Protein AF-A0A2T0S0Q4-F1 (afdb_monomer)

Organism: NCBI:txid1280846

Solvent-accessible surface area (backbone atoms only — not comparable to full-atom values): 7289 Å² total; per-residue (Å²): 109,72,65,60,55,48,55,52,50,52,51,52,51,52,53,52,52,53,52,52,50,51,56,50,45,54,52,47,43,53,50,19,49,53,32,42,76,72,65,40,44,42,62,16,26,45,46,35,46,50,49,48,37,54,50,49,52,48,36,35,52,77,72,70,59,86,73,90,60,92,81,68,50,53,57,57,43,37,52,49,36,34,77,69,68,64,42,51,74,68,55,34,52,52,54,40,53,44,42,55,56,27,45,39,35,74,41,93,88,68,65,82,72,52,72,64,59,42,51,52,37,43,56,47,39,58,48,46,71,76,71,60,108

Radius of gyration: 16.66 Å; Cα contacts (8 Å, |Δi|>4): 123; chains: 1; bounding box: 52×26×41 Å

Mean predicted aligned error: 4.26 Å

Structure (mmCIF, N/CA/C/O backbone):
data_AF-A0A2T0S0Q4-F1
#
_entry.id   AF-A0A2T0S0Q4-F1
#
loop_
_atom_site.group_PDB
_atom_site.id
_atom_site.type_symbol
_atom_site.label_atom_id
_atom_site.label_alt_id
_atom_site.label_comp_id
_atom_site.label_asym_id
_atom_site.label_entity_id
_atom_site.label_seq_id
_atom_site.pdbx_PDB_ins_code
_atom_site.Cartn_x
_atom_site.Cartn_y
_atom_site.Cartn_z
_atom_site.occupancy
_atom_site.B_iso_or_equiv
_atom_site.auth_seq_id
_atom_site.auth_comp_id
_atom_site.auth_asym_id
_atom_site.auth_atom_id
_atom_site.pdbx_PDB_model_num
ATOM 1 N N . MET A 1 1 ? -36.939 0.915 21.347 1.00 63.50 1 MET A N 1
ATOM 2 C CA . MET A 1 1 ? -37.073 0.325 19.994 1.00 63.50 1 MET A CA 1
ATOM 3 C C . MET A 1 1 ? -36.409 1.183 18.918 1.00 63.50 1 MET A C 1
ATOM 5 O O . MET A 1 1 ? -35.537 0.661 18.246 1.00 63.50 1 MET A O 1
ATOM 9 N N . VAL A 1 2 ? -36.706 2.487 18.805 1.00 79.44 2 VAL A N 1
ATOM 10 C CA . VAL A 1 2 ? -36.088 3.375 17.785 1.00 79.44 2 VAL A CA 1
ATOM 11 C C . VAL A 1 2 ? -34.558 3.481 17.904 1.00 79.44 2 VAL A C 1
ATOM 13 O O . VAL A 1 2 ? -33.867 3.443 16.896 1.00 79.44 2 VAL A O 1
ATOM 16 N N . LYS A 1 3 ? -34.015 3.551 19.130 1.00 80.69 3 LYS A N 1
ATOM 17 C CA . LYS A 1 3 ? -32.559 3.607 19.359 1.00 80.69 3 LYS A CA 1
ATOM 18 C C . LYS A 1 3 ? -31.840 2.337 18.887 1.00 80.69 3 LYS A C 1
ATOM 20 O O . LYS A 1 3 ? -30.923 2.431 18.093 1.00 80.69 3 LYS A O 1
ATOM 25 N N . ALA A 1 4 ? -32.340 1.165 19.281 1.00 82.25 4 ALA A N 1
ATOM 26 C CA . ALA A 1 4 ? -31.791 -0.113 18.828 1.00 82.25 4 ALA A CA 1
ATOM 27 C C . ALA A 1 4 ? -31.852 -0.258 17.296 1.00 82.25 4 ALA A C 1
ATOM 29 O O . ALA A 1 4 ? -30.877 -0.675 16.692 1.00 82.25 4 ALA A O 1
ATOM 30 N N . ALA A 1 5 ? -32.954 0.158 16.659 1.00 83.00 5 ALA A N 1
ATOM 31 C CA . ALA A 1 5 ? -33.062 0.148 15.199 1.00 83.00 5 ALA A CA 1
ATOM 32 C C . ALA A 1 5 ? -32.047 1.090 14.517 1.00 83.00 5 ALA A C 1
ATOM 34 O O . ALA A 1 5 ? -31.502 0.742 13.473 1.00 83.00 5 ALA A O 1
ATOM 35 N N . LYS A 1 6 ? -31.767 2.259 15.112 1.00 85.50 6 LYS A N 1
ATOM 36 C CA . LYS A 1 6 ? -30.742 3.201 14.636 1.00 85.50 6 LYS A CA 1
ATOM 37 C C . LYS A 1 6 ? -29.336 2.618 14.773 1.00 85.50 6 LYS A C 1
ATOM 39 O O . LYS A 1 6 ? -28.587 2.653 13.807 1.00 85.50 6 LYS A O 1
ATOM 44 N N . ASP A 1 7 ? -29.022 2.032 15.924 1.00 86.38 7 ASP A N 1
ATOM 45 C CA . ASP A 1 7 ? -27.716 1.424 16.188 1.00 86.38 7 ASP A CA 1
ATOM 46 C C . ASP A 1 7 ? -27.465 0.228 15.239 1.00 86.38 7 ASP A C 1
ATOM 48 O O . ASP A 1 7 ? -26.381 0.091 14.674 1.00 86.38 7 ASP A O 1
ATOM 52 N N . THR A 1 8 ? -28.485 -0.603 14.976 1.00 87.12 8 THR A N 1
ATOM 53 C CA . THR A 1 8 ? -28.402 -1.694 13.985 1.00 87.12 8 THR A CA 1
ATOM 54 C C . THR A 1 8 ? -28.209 -1.171 12.560 1.00 87.12 8 THR A C 1
ATOM 56 O O . THR A 1 8 ? -27.401 -1.723 11.812 1.00 87.12 8 THR A O 1
ATOM 59 N N . LEU A 1 9 ? -28.922 -0.109 12.172 1.00 88.25 9 LEU A N 1
ATOM 60 C CA . LEU A 1 9 ? -28.756 0.514 10.857 1.00 88.25 9 LEU A CA 1
ATOM 61 C C . LEU A 1 9 ? -27.345 1.092 10.684 1.00 88.25 9 LEU A C 1
ATOM 63 O O . LEU A 1 9 ? -26.731 0.881 9.643 1.00 88.25 9 LEU A O 1
ATOM 67 N N . GLU A 1 10 ? -26.822 1.781 11.700 1.00 82.69 10 GLU A N 1
ATOM 68 C CA . GLU A 1 10 ? -25.462 2.329 11.687 1.00 82.69 10 GLU A CA 1
ATOM 69 C C . GLU A 1 10 ? -24.415 1.218 11.552 1.00 82.69 10 GLU A C 1
ATOM 71 O O . GLU A 1 10 ? -23.550 1.316 10.686 1.00 82.69 10 GLU A O 1
ATOM 76 N N . SER A 1 11 ? -24.540 0.124 12.311 1.00 82.19 11 SER A N 1
ATOM 77 C CA . SER A 1 11 ? -23.658 -1.046 12.169 1.00 82.19 11 SER A CA 1
ATOM 78 C C . SER A 1 11 ? -23.712 -1.636 10.756 1.00 82.19 11 SER A C 1
ATOM 80 O O . SER A 1 11 ? -22.677 -1.843 10.135 1.00 82.19 11 SER A O 1
ATOM 82 N N . THR A 1 12 ? -24.915 -1.837 10.210 1.00 80.62 12 THR A N 1
ATOM 83 C CA . THR A 1 12 ? -25.097 -2.422 8.868 1.00 80.62 12 THR A CA 1
ATOM 84 C C . THR A 1 12 ? -24.486 -1.538 7.777 1.00 80.62 12 THR A C 1
ATOM 86 O O . THR A 1 12 ? -23.899 -2.035 6.817 1.0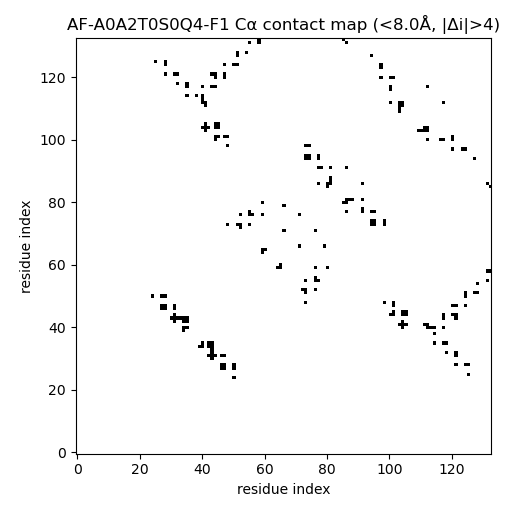0 80.62 12 THR A O 1
ATOM 89 N N . LEU A 1 13 ? -24.608 -0.214 7.914 1.00 82.38 13 LEU A N 1
ATOM 90 C CA . LEU A 1 13 ? -24.013 0.743 6.980 1.00 82.38 13 LEU A CA 1
ATOM 91 C C . LEU A 1 13 ? -22.483 0.740 7.046 1.00 82.38 13 LEU A C 1
ATOM 93 O O . LEU A 1 13 ? -21.836 0.870 6.004 1.00 82.38 13 LEU A O 1
ATOM 97 N N . LEU A 1 14 ? -21.908 0.592 8.242 1.00 81.25 14 LEU A N 1
ATOM 98 C CA . LEU A 1 14 ? -20.461 0.466 8.420 1.00 81.25 14 LEU A CA 1
ATOM 99 C C . LEU A 1 14 ? -19.938 -0.812 7.756 1.00 81.25 14 LEU A C 1
ATOM 101 O O . LEU A 1 14 ? -18.983 -0.736 6.982 1.00 81.25 14 LEU A O 1
ATOM 105 N N . ASP A 1 15 ? -20.609 -1.943 7.978 1.00 79.00 15 ASP A N 1
ATOM 106 C CA . ASP A 1 15 ? -20.236 -3.232 7.388 1.00 79.00 15 ASP A CA 1
ATOM 107 C C . ASP A 1 15 ? -20.315 -3.190 5.854 1.00 79.00 15 ASP A C 1
ATOM 109 O O . ASP A 1 15 ? -19.371 -3.576 5.165 1.00 79.00 15 ASP A O 1
ATOM 113 N N . LEU A 1 16 ? -21.401 -2.637 5.300 1.00 83.06 16 LEU A N 1
ATOM 114 C CA . LEU A 1 16 ? -21.557 -2.476 3.851 1.00 83.06 16 LEU A CA 1
ATOM 115 C C . LEU A 1 16 ? -20.468 -1.576 3.252 1.00 83.06 16 LEU A C 1
ATOM 117 O O . LEU A 1 16 ? -19.936 -1.873 2.182 1.00 83.06 16 LEU A O 1
ATOM 121 N N . SER A 1 17 ? -20.128 -0.483 3.938 1.00 84.31 17 SER A N 1
ATOM 122 C CA . SER A 1 17 ? -19.088 0.442 3.480 1.00 84.31 17 SER A CA 1
ATOM 123 C C . SER A 1 17 ? -17.716 -0.229 3.444 1.00 84.31 17 SER A C 1
ATOM 125 O O . SER A 1 17 ? -16.965 -0.016 2.495 1.00 84.31 17 SER A O 1
ATOM 127 N N . ALA A 1 18 ? -17.401 -1.063 4.440 1.00 83.75 18 ALA A N 1
ATOM 128 C CA . ALA A 1 18 ? -16.148 -1.811 4.488 1.00 83.75 18 ALA A CA 1
ATOM 129 C C . ALA A 1 18 ? -16.046 -2.840 3.349 1.00 83.75 18 ALA A C 1
ATOM 131 O O . ALA A 1 18 ? -15.007 -2.921 2.695 1.00 83.75 18 ALA A O 1
ATOM 132 N N . VAL A 1 19 ? -17.131 -3.571 3.063 1.00 86.56 19 VAL A N 1
ATOM 133 C CA . VAL A 1 19 ? -17.183 -4.536 1.948 1.00 86.56 19 VAL A CA 1
ATOM 134 C C . VAL A 1 19 ? -16.994 -3.833 0.603 1.00 86.56 19 VAL A C 1
ATOM 136 O O . VAL A 1 19 ? -16.114 -4.207 -0.166 1.00 86.56 19 VAL A O 1
ATOM 139 N N . LEU A 1 20 ? -17.743 -2.756 0.346 1.00 89.94 20 LEU A N 1
ATOM 140 C CA . LEU A 1 20 ? -17.618 -1.988 -0.899 1.00 89.94 20 LEU A CA 1
ATOM 141 C C . LEU A 1 20 ? -16.222 -1.386 -1.082 1.00 89.94 20 LEU A C 1
ATOM 143 O O . LEU A 1 20 ? -15.717 -1.311 -2.200 1.00 89.94 20 LEU A O 1
ATOM 147 N N . GLN A 1 21 ? -15.600 -0.931 0.007 1.00 87.56 21 GLN A N 1
ATOM 148 C CA . GLN A 1 21 ? -14.245 -0.400 -0.033 1.00 87.56 21 GLN A CA 1
ATOM 149 C C . GLN A 1 21 ? -13.227 -1.482 -0.416 1.00 87.56 21 GLN A C 1
ATOM 151 O O . GLN A 1 21 ? -12.337 -1.203 -1.219 1.00 87.56 21 GLN A O 1
ATOM 156 N N . ALA A 1 22 ? -13.363 -2.697 0.124 1.00 88.75 22 ALA A N 1
ATOM 157 C CA . ALA A 1 22 ? -12.509 -3.826 -0.234 1.00 88.75 22 ALA A CA 1
ATOM 158 C C . ALA A 1 22 ? -12.657 -4.195 -1.720 1.00 88.75 22 ALA A C 1
ATOM 160 O O . ALA A 1 22 ? -11.654 -4.231 -2.432 1.00 88.75 22 ALA A O 1
ATOM 161 N N . ASP A 1 23 ? -13.894 -4.341 -2.208 1.00 90.62 23 ASP A N 1
ATOM 162 C CA . ASP A 1 23 ? -14.176 -4.660 -3.617 1.00 90.62 23 ASP A CA 1
ATOM 163 C C . ASP A 1 23 ? -13.617 -3.592 -4.574 1.00 90.62 23 ASP A C 1
ATOM 165 O O . ASP A 1 23 ? -13.045 -3.896 -5.629 1.00 90.62 23 ASP A O 1
ATOM 169 N N . LEU A 1 24 ? -13.747 -2.313 -4.199 1.00 94.69 24 LEU A N 1
ATOM 170 C CA . LEU A 1 24 ? -13.195 -1.203 -4.972 1.00 94.69 24 LEU A CA 1
ATOM 171 C C . LEU A 1 24 ? -11.666 -1.270 -5.034 1.00 94.69 24 LEU A C 1
ATOM 173 O O . LEU A 1 24 ? -11.091 -1.059 -6.100 1.00 94.69 24 LEU A O 1
ATOM 177 N N . PHE A 1 25 ? -11.004 -1.551 -3.911 1.00 96.12 25 PHE A N 1
ATOM 178 C CA . PHE A 1 25 ? -9.546 -1.646 -3.874 1.00 96.12 25 PHE A CA 1
ATOM 179 C C . PHE A 1 25 ? -9.027 -2.826 -4.687 1.00 96.12 25 PHE A C 1
ATOM 181 O O . PHE A 1 25 ? -8.067 -2.645 -5.436 1.00 96.12 25 PHE A O 1
ATOM 188 N N . ASP A 1 26 ? -9.673 -3.988 -4.616 1.00 94.56 26 ASP A N 1
ATOM 189 C CA . ASP A 1 26 ? -9.308 -5.136 -5.447 1.00 94.56 26 ASP A CA 1
ATOM 190 C C . ASP A 1 26 ? -9.440 -4.794 -6.943 1.00 94.56 26 ASP A C 1
ATOM 192 O O . ASP A 1 26 ? -8.506 -5.021 -7.715 1.00 94.56 26 ASP A O 1
ATOM 196 N N . THR A 1 27 ? -10.518 -4.107 -7.340 1.00 97.00 27 THR A N 1
ATOM 197 C CA . THR A 1 27 ? -10.710 -3.631 -8.724 1.00 97.00 27 THR A CA 1
ATOM 198 C C . THR A 1 27 ? -9.637 -2.614 -9.155 1.00 97.00 27 THR A C 1
ATOM 200 O O . THR A 1 27 ? -9.132 -2.665 -10.284 1.00 97.00 27 THR A O 1
ATOM 203 N N . GLU A 1 28 ? -9.257 -1.675 -8.278 1.00 97.56 28 GLU A N 1
ATOM 204 C CA . GLU A 1 28 ? -8.184 -0.703 -8.545 1.00 97.56 28 GLU A CA 1
ATOM 205 C C . GLU A 1 28 ? -6.827 -1.422 -8.738 1.00 97.56 28 GLU A C 1
ATOM 207 O O . GLU A 1 28 ? -6.077 -1.085 -9.659 1.00 97.56 28 GLU A O 1
ATOM 212 N N . ILE A 1 29 ? -6.527 -2.459 -7.946 1.00 97.81 29 ILE A N 1
ATOM 213 C CA . ILE A 1 29 ? -5.300 -3.263 -8.086 1.00 97.81 29 ILE A CA 1
ATOM 214 C C . ILE A 1 29 ? -5.301 -4.103 -9.367 1.00 97.81 29 ILE A C 1
ATOM 216 O O . ILE A 1 29 ? -4.288 -4.142 -10.071 1.00 97.81 29 ILE A O 1
ATOM 220 N N . GLU A 1 30 ? -6.423 -4.724 -9.729 1.00 97.94 30 GLU A N 1
ATOM 221 C CA . GLU A 1 30 ? -6.558 -5.436 -11.005 1.00 97.94 30 GLU A CA 1
ATOM 222 C C . GLU A 1 30 ? -6.325 -4.502 -12.199 1.00 97.94 30 GLU A C 1
ATOM 224 O O . GLU A 1 30 ? -5.587 -4.835 -13.134 1.00 97.94 30 GLU A O 1
ATOM 229 N N . THR A 1 31 ? -6.882 -3.290 -12.131 1.00 98.12 31 THR A N 1
ATOM 230 C CA . THR A 1 31 ? -6.680 -2.244 -13.141 1.00 98.12 31 THR A CA 1
ATOM 231 C C . THR A 1 31 ? -5.208 -1.839 -13.236 1.00 98.12 31 THR A C 1
ATOM 233 O O . THR A 1 31 ? -4.665 -1.727 -14.339 1.00 98.12 31 THR A O 1
ATOM 236 N N . ALA A 1 32 ? -4.523 -1.672 -12.100 1.00 98.19 32 ALA A N 1
ATOM 237 C CA . ALA A 1 32 ? -3.087 -1.402 -12.073 1.00 98.19 32 ALA A CA 1
ATOM 238 C C . ALA A 1 32 ? -2.283 -2.538 -12.732 1.00 98.19 32 ALA A C 1
ATOM 240 O O . ALA A 1 32 ? -1.398 -2.276 -13.550 1.00 98.19 32 ALA A O 1
ATOM 241 N N . GLY A 1 33 ? -2.638 -3.797 -12.462 1.00 98.06 33 GLY A N 1
ATOM 242 C CA . GLY A 1 33 ? -2.034 -4.963 -13.106 1.00 98.06 33 GLY A CA 1
ATOM 243 C C . GLY A 1 33 ? -2.246 -4.992 -14.625 1.00 98.06 33 GLY A C 1
ATOM 244 O O . GLY A 1 33 ? -1.315 -5.288 -15.380 1.00 98.06 33 GLY A O 1
ATOM 245 N N . ALA A 1 34 ? -3.441 -4.640 -15.104 1.00 98.19 34 ALA A N 1
ATOM 246 C CA . ALA A 1 34 ? -3.730 -4.539 -16.536 1.00 98.19 34 ALA A CA 1
ATOM 247 C C . ALA A 1 34 ? -2.895 -3.439 -17.217 1.00 98.19 34 ALA A C 1
ATOM 249 O O . ALA A 1 34 ? -2.305 -3.670 -18.276 1.00 98.19 34 ALA A O 1
ATOM 250 N N . LEU A 1 35 ? -2.772 -2.268 -16.583 1.00 98.06 35 LEU A N 1
ATOM 251 C CA . LEU A 1 35 ? -1.931 -1.170 -17.070 1.00 98.06 35 LEU A CA 1
ATOM 252 C C . LEU A 1 35 ? -0.450 -1.555 -17.119 1.00 98.06 35 LEU A C 1
ATOM 254 O O . LEU A 1 35 ? 0.229 -1.251 -18.101 1.00 98.06 35 LEU A O 1
ATOM 258 N N . ALA A 1 36 ? 0.042 -2.262 -16.100 1.00 97.19 36 ALA A N 1
ATOM 259 C CA . ALA A 1 36 ? 1.416 -2.750 -16.059 1.00 97.19 36 ALA A CA 1
ATOM 260 C C . ALA A 1 36 ? 1.714 -3.694 -17.236 1.00 97.19 36 ALA A C 1
ATOM 262 O O . ALA A 1 36 ? 2.717 -3.520 -17.933 1.00 97.19 36 ALA A O 1
ATOM 263 N N . LYS A 1 37 ? 0.802 -4.637 -17.521 1.00 97.31 37 LYS A N 1
ATOM 264 C CA . LYS A 1 37 ? 0.899 -5.556 -18.672 1.00 97.31 37 LYS A CA 1
ATOM 265 C C . LYS A 1 37 ? 0.903 -4.816 -20.011 1.00 97.31 37 LYS A C 1
ATOM 267 O O . LYS A 1 37 ? 1.638 -5.204 -20.916 1.00 97.31 37 LYS A O 1
ATOM 272 N N . ALA A 1 38 ? 0.140 -3.730 -20.118 1.00 97.50 38 ALA A N 1
ATOM 273 C CA . ALA A 1 38 ? 0.102 -2.866 -21.297 1.00 97.50 38 ALA A CA 1
ATOM 274 C C . ALA A 1 38 ? 1.309 -1.906 -21.415 1.00 97.50 38 ALA A C 1
ATOM 276 O O . ALA A 1 38 ? 1.430 -1.195 -22.409 1.00 97.50 38 ALA A O 1
ATOM 277 N N . GLY A 1 39 ? 2.219 -1.882 -20.434 1.00 96.44 39 GLY A N 1
ATOM 278 C CA . GLY A 1 39 ? 3.415 -1.032 -20.438 1.00 96.44 39 GLY A CA 1
ATOM 279 C C . GLY A 1 39 ? 3.216 0.364 -19.838 1.00 96.44 39 GLY A C 1
ATOM 280 O O . GLY A 1 39 ? 4.158 1.154 -19.812 1.00 96.44 39 GLY A O 1
ATOM 281 N N . TYR A 1 40 ? 2.038 0.669 -19.290 1.00 97.25 40 TYR A N 1
ATOM 282 C CA . TYR A 1 40 ? 1.747 1.936 -18.610 1.00 97.25 40 TYR A CA 1
ATOM 283 C C . TYR A 1 40 ? 2.205 1.903 -17.144 1.00 97.25 40 TYR A C 1
ATOM 285 O O . TYR A 1 40 ? 1.414 2.017 -16.207 1.00 97.25 40 TYR A O 1
ATOM 293 N N . LEU A 1 41 ? 3.515 1.749 -16.949 1.00 97.25 41 LEU A N 1
ATOM 294 C CA . LEU A 1 41 ? 4.134 1.455 -15.653 1.00 97.25 41 LEU A CA 1
ATOM 295 C C . LEU A 1 41 ? 3.887 2.536 -14.591 1.00 97.25 41 LEU A C 1
ATOM 297 O O . LEU A 1 41 ? 3.468 2.232 -13.476 1.00 97.25 41 LEU A O 1
ATOM 301 N N . ARG A 1 42 ? 4.079 3.814 -14.942 1.00 96.69 42 ARG A N 1
ATOM 302 C CA . ARG A 1 42 ? 3.843 4.928 -14.008 1.00 96.69 42 ARG A CA 1
ATOM 303 C C . ARG A 1 42 ? 2.380 5.035 -13.580 1.00 96.69 42 ARG A C 1
ATOM 305 O O . ARG A 1 42 ? 2.112 5.336 -12.420 1.00 96.69 42 ARG A O 1
ATOM 312 N N . ALA A 1 43 ? 1.450 4.786 -14.503 1.00 97.06 43 ALA A N 1
ATOM 313 C CA . ALA A 1 43 ? 0.020 4.826 -14.215 1.00 97.06 43 ALA A CA 1
ATOM 314 C C . ALA A 1 43 ? -0.374 3.694 -13.256 1.00 97.06 43 ALA A C 1
ATOM 316 O O . ALA A 1 43 ? -1.036 3.953 -12.253 1.00 97.06 43 ALA A O 1
ATOM 317 N N . ALA A 1 44 ? 0.114 2.475 -13.507 1.00 98.12 44 ALA A N 1
ATOM 318 C CA . ALA A 1 44 ? -0.066 1.344 -12.601 1.00 98.12 44 ALA A CA 1
ATOM 319 C C . ALA A 1 44 ? 0.457 1.660 -11.189 1.00 98.12 44 ALA A C 1
ATOM 321 O O . ALA A 1 44 ? -0.275 1.532 -10.208 1.00 98.12 44 ALA A O 1
ATOM 322 N N . GLY A 1 45 ? 1.691 2.164 -11.081 1.00 97.62 45 GLY A N 1
ATOM 323 C CA . GLY A 1 45 ? 2.277 2.507 -9.786 1.00 97.62 45 GLY A CA 1
ATOM 324 C C . GLY A 1 45 ? 1.555 3.645 -9.054 1.00 97.62 45 GLY A C 1
ATOM 325 O O . GLY A 1 45 ? 1.452 3.616 -7.827 1.00 97.62 45 GLY A O 1
ATOM 326 N N . ALA A 1 46 ? 1.004 4.621 -9.782 1.00 97.06 46 ALA A N 1
ATOM 327 C CA . ALA A 1 46 ? 0.195 5.684 -9.192 1.00 97.06 46 ALA A CA 1
ATOM 328 C C . ALA A 1 46 ? -1.099 5.141 -8.560 1.00 97.06 46 ALA A C 1
ATOM 330 O O . ALA A 1 46 ? -1.413 5.517 -7.430 1.00 97.06 46 ALA A O 1
ATOM 331 N N . ILE A 1 47 ? -1.807 4.230 -9.242 1.00 98.00 47 ILE A N 1
ATOM 332 C CA . ILE A 1 47 ? -3.024 3.593 -8.710 1.00 98.00 47 ILE A CA 1
ATOM 333 C C . ILE A 1 47 ? -2.698 2.789 -7.447 1.00 98.00 47 ILE A C 1
ATOM 335 O O . ILE A 1 47 ? -3.310 3.028 -6.407 1.00 98.00 47 ILE A O 1
ATOM 339 N N . CYS A 1 48 ? -1.676 1.927 -7.491 1.00 98.31 48 CYS A N 1
ATOM 340 C CA . CYS A 1 48 ? -1.209 1.177 -6.319 1.00 98.31 48 CYS A CA 1
ATOM 341 C C . CYS A 1 48 ? -0.901 2.098 -5.129 1.00 98.31 48 CYS A C 1
ATOM 343 O O . CYS A 1 48 ? -1.302 1.839 -3.995 1.00 98.31 48 CYS A O 1
ATOM 345 N N . GLY A 1 49 ? -0.228 3.221 -5.396 1.00 97.44 49 GLY A N 1
ATOM 346 C CA . GLY A 1 49 ? 0.079 4.218 -4.380 1.00 97.44 49 GLY A CA 1
ATOM 347 C C . GLY A 1 49 ? -1.150 4.817 -3.706 1.00 97.44 49 GLY A C 1
ATOM 348 O O . GLY A 1 49 ? -1.151 4.992 -2.489 1.00 97.44 49 GLY A O 1
ATOM 349 N N . VAL A 1 50 ? -2.185 5.134 -4.484 1.00 97.12 50 VAL A N 1
ATOM 350 C CA . VAL A 1 50 ? -3.450 5.663 -3.961 1.00 97.12 50 VAL A CA 1
ATOM 351 C C . VAL A 1 50 ? -4.176 4.607 -3.128 1.00 97.12 50 VAL A C 1
ATOM 353 O O . VAL A 1 50 ? -4.632 4.924 -2.030 1.00 97.12 50 VAL A O 1
ATOM 356 N N . VAL A 1 51 ? -4.241 3.358 -3.599 1.00 97.94 51 VAL A N 1
ATOM 357 C CA . VAL A 1 51 ? -4.885 2.248 -2.875 1.00 97.94 51 VAL A CA 1
ATOM 358 C C . VAL A 1 51 ? -4.225 2.022 -1.514 1.00 97.94 51 VAL A C 1
ATOM 360 O O . VAL A 1 51 ? -4.911 2.034 -0.491 1.00 97.94 51 VAL A O 1
ATOM 363 N N . ILE A 1 52 ? -2.890 1.900 -1.472 1.00 98.19 52 ILE A N 1
ATOM 364 C CA . ILE A 1 52 ? -2.148 1.727 -0.213 1.00 98.19 52 ILE A CA 1
ATOM 365 C C . ILE A 1 52 ? -2.419 2.905 0.731 1.00 98.19 52 ILE A C 1
ATOM 367 O O . ILE A 1 52 ? -2.697 2.705 1.910 1.00 98.19 52 ILE A O 1
ATOM 371 N N . GLU A 1 53 ? -2.355 4.142 0.237 1.00 97.31 53 GLU A N 1
ATOM 372 C CA . GLU A 1 53 ? -2.558 5.329 1.069 1.00 97.31 53 GLU A CA 1
ATOM 373 C C . GLU A 1 53 ? -3.975 5.393 1.658 1.00 97.31 53 GLU A C 1
ATOM 375 O O . GLU A 1 53 ? -4.131 5.686 2.848 1.00 97.31 53 GLU A O 1
ATOM 380 N N . LYS A 1 54 ? -5.010 5.081 0.866 1.00 96.25 54 LYS A N 1
ATOM 381 C CA . LYS A 1 54 ? -6.395 4.999 1.354 1.00 96.25 54 LYS A CA 1
ATOM 382 C C . LYS A 1 54 ? -6.541 3.900 2.412 1.00 96.25 54 LYS A C 1
ATOM 384 O O . LYS A 1 54 ? -7.141 4.152 3.456 1.00 96.25 54 LYS A O 1
ATOM 389 N N . HIS A 1 55 ? -5.961 2.721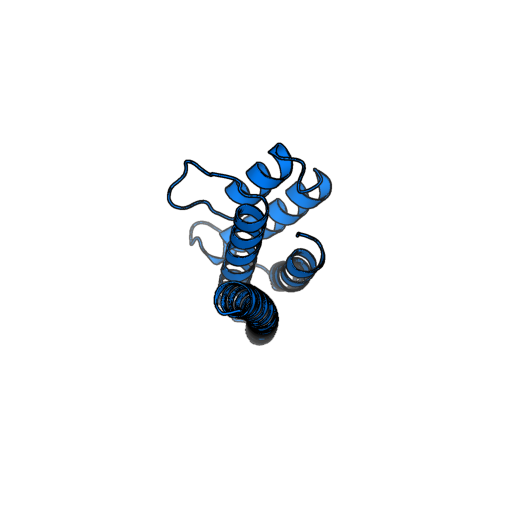 2.176 1.00 97.38 55 HIS A N 1
ATOM 390 C CA . HIS A 1 55 ? -6.020 1.592 3.109 1.00 97.38 55 HIS A CA 1
ATOM 391 C C . HIS A 1 55 ? -5.355 1.910 4.450 1.00 97.38 55 HIS A C 1
ATOM 393 O O . HIS A 1 55 ? -5.978 1.790 5.500 1.00 97.38 55 HIS A O 1
ATOM 399 N N . LEU A 1 56 ? -4.120 2.419 4.438 1.00 97.69 56 LEU A N 1
ATOM 400 C CA . LEU A 1 56 ? -3.416 2.773 5.674 1.00 97.69 56 LEU A CA 1
ATOM 401 C C . LEU A 1 56 ? -4.106 3.920 6.429 1.00 97.69 56 LEU A C 1
ATOM 403 O O . LEU A 1 56 ? -4.088 3.947 7.659 1.00 97.69 56 LEU A O 1
ATOM 407 N N . ASN A 1 57 ? -4.736 4.861 5.717 1.00 95.69 57 ASN A N 1
ATOM 408 C CA . ASN A 1 57 ? -5.561 5.897 6.341 1.00 95.69 57 ASN A CA 1
ATOM 409 C C . ASN A 1 57 ? -6.822 5.324 6.999 1.00 95.69 57 ASN A C 1
ATOM 411 O O . ASN A 1 57 ? -7.194 5.800 8.074 1.00 95.69 57 ASN A O 1
ATOM 415 N N . HIS A 1 58 ? -7.467 4.337 6.370 1.00 94.06 58 HIS A N 1
ATOM 416 C CA . HIS A 1 58 ? -8.607 3.629 6.947 1.00 94.06 58 HIS A CA 1
ATOM 417 C C . HIS A 1 58 ? -8.191 2.908 8.232 1.00 94.06 58 HIS A C 1
ATOM 419 O O . HIS A 1 58 ? -8.744 3.201 9.285 1.00 94.06 58 HIS A O 1
ATOM 425 N N . VAL A 1 59 ? -7.134 2.091 8.174 1.00 95.44 59 VAL A N 1
ATOM 426 C CA . VA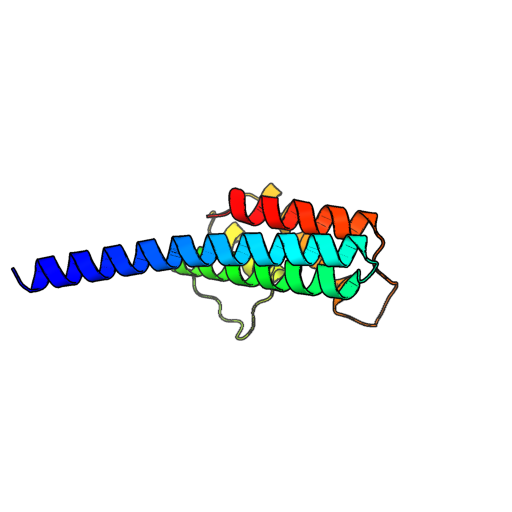L A 1 59 ? -6.557 1.390 9.335 1.00 95.44 59 VAL A CA 1
ATOM 427 C C . VAL A 1 59 ? -6.233 2.374 10.461 1.00 95.44 59 VAL A C 1
ATOM 429 O O . VAL A 1 59 ? -6.703 2.229 11.586 1.00 95.44 59 VAL A O 1
ATOM 432 N N . ARG A 1 60 ? -5.520 3.467 10.158 1.00 95.56 60 ARG A N 1
ATOM 433 C CA . ARG A 1 60 ? -5.258 4.541 11.131 1.00 95.56 60 ARG A CA 1
ATOM 434 C C . ARG A 1 60 ? -6.551 5.045 11.791 1.00 95.56 60 ARG A C 1
ATOM 436 O O . ARG A 1 60 ? -6.559 5.282 12.998 1.00 95.56 60 ARG A O 1
ATOM 443 N N . GLY A 1 61 ? -7.607 5.254 11.002 1.00 93.50 61 GLY A N 1
ATOM 444 C CA . GLY A 1 61 ? -8.920 5.694 11.475 1.00 93.50 61 GLY A CA 1
ATOM 445 C C . GLY A 1 61 ? -9.592 4.679 12.398 1.00 93.50 61 GLY A C 1
ATOM 446 O O . GLY A 1 61 ? -10.045 5.064 13.474 1.00 93.50 61 GLY A O 1
ATOM 447 N N . THR A 1 62 ? -9.581 3.399 12.027 1.00 92.31 62 THR A N 1
ATOM 448 C CA . THR A 1 62 ? -10.122 2.285 12.820 1.00 92.31 62 THR A CA 1
ATOM 449 C C . THR A 1 62 ? -9.433 2.165 14.182 1.00 92.31 62 THR A C 1
ATOM 451 O O . THR A 1 62 ? -10.097 1.958 15.194 1.00 92.31 62 THR A O 1
ATOM 454 N N . HIS A 1 63 ? -8.120 2.408 14.243 1.00 94.44 63 HIS A N 1
ATOM 455 C CA . HIS A 1 63 ? -7.347 2.440 15.495 1.00 94.44 63 HIS A CA 1
ATOM 456 C C . HIS A 1 63 ? -7.415 3.787 16.244 1.00 94.44 63 HIS A C 1
ATOM 458 O O . HIS A 1 63 ? -6.741 3.972 17.257 1.00 94.44 63 HIS A O 1
ATOM 464 N N . GLY A 1 64 ? -8.193 4.763 15.758 1.00 94.62 64 GLY A N 1
ATOM 465 C CA . GLY A 1 64 ? -8.366 6.067 16.411 1.00 94.62 64 GLY A CA 1
ATOM 466 C C . GLY A 1 64 ? -7.102 6.938 16.454 1.00 94.62 64 GLY A C 1
ATOM 467 O O . GLY A 1 64 ? -6.992 7.842 17.287 1.00 94.62 64 GLY A O 1
ATOM 468 N N . LEU A 1 65 ? -6.130 6.684 15.574 1.00 96.12 65 LEU A N 1
ATOM 469 C CA . LEU A 1 65 ? -4.832 7.355 15.590 1.00 96.12 65 LEU A CA 1
ATOM 470 C C . LEU A 1 65 ? -4.894 8.711 14.874 1.00 96.12 65 LEU A C 1
ATOM 472 O O . LEU A 1 65 ? -5.422 8.846 13.768 1.00 96.12 65 LEU A O 1
ATOM 476 N N . LYS A 1 66 ? -4.294 9.735 15.488 1.00 94.25 66 LYS A N 1
ATOM 477 C CA . LYS A 1 66 ? -4.219 11.093 14.929 1.00 94.25 66 LYS A CA 1
ATOM 478 C C . LYS A 1 66 ? -2.857 11.345 14.291 1.00 94.25 66 LYS A C 1
ATOM 480 O O . LYS A 1 66 ? -1.831 10.916 14.810 1.00 94.25 66 LYS A O 1
ATOM 485 N N . ILE A 1 67 ? -2.846 12.104 13.197 1.00 92.94 67 ILE A N 1
ATOM 486 C CA . ILE A 1 67 ? -1.625 12.548 12.523 1.00 92.94 67 ILE A CA 1
ATOM 487 C C . ILE A 1 67 ? -1.648 14.067 12.362 1.00 92.94 67 ILE A C 1
ATOM 489 O O . ILE A 1 67 ? -2.637 14.635 11.910 1.00 92.94 67 ILE A O 1
ATOM 493 N N . ALA A 1 68 ? -0.566 14.732 12.767 1.00 90.81 68 ALA A N 1
ATOM 494 C CA . ALA A 1 68 ? -0.475 16.192 12.712 1.00 90.81 68 ALA A CA 1
ATOM 495 C C . ALA A 1 68 ? -0.256 16.717 11.281 1.00 90.81 68 ALA A C 1
ATOM 497 O O . ALA A 1 68 ? -0.630 17.841 10.953 1.00 90.81 68 ALA A O 1
ATOM 498 N N . LYS A 1 69 ? 0.364 15.905 10.417 1.00 92.81 69 LYS A N 1
ATOM 499 C CA . LYS A 1 69 ? 0.632 16.260 9.022 1.00 92.81 69 LYS A CA 1
ATOM 500 C C . LYS A 1 69 ? -0.680 16.295 8.237 1.00 92.81 69 LYS A C 1
ATOM 502 O O . LYS A 1 69 ? -1.404 15.307 8.217 1.00 92.81 69 LYS A O 1
ATOM 507 N N . LYS A 1 70 ? -0.949 17.415 7.554 1.00 88.38 70 LYS A N 1
ATOM 508 C CA . LYS A 1 70 ? -2.196 17.644 6.799 1.00 88.38 70 LYS A CA 1
ATOM 509 C C . LYS A 1 70 ? -2.421 16.618 5.681 1.00 88.38 70 LYS A C 1
ATOM 511 O O . LYS A 1 70 ? -3.526 16.116 5.541 1.00 88.38 70 LYS A O 1
ATOM 516 N N . ASN A 1 71 ? -1.366 16.304 4.928 1.00 89.50 71 ASN A N 1
ATOM 517 C CA . ASN A 1 71 ? -1.389 15.344 3.821 1.00 89.50 71 ASN A CA 1
ATOM 518 C C . ASN A 1 71 ? -0.312 14.274 4.074 1.00 89.50 71 ASN A C 1
ATOM 520 O O . ASN A 1 71 ? 0.828 14.442 3.625 1.00 89.50 71 ASN A O 1
ATOM 524 N N . PRO A 1 72 ? -0.604 13.248 4.891 1.00 94.62 72 PRO A N 1
ATOM 525 C CA . PRO A 1 72 ? 0.340 12.174 5.165 1.00 94.62 72 PRO A CA 1
ATOM 526 C C . PRO A 1 72 ? 0.417 11.216 3.974 1.00 94.62 72 PRO A C 1
ATOM 528 O O . PRO A 1 72 ? -0.611 10.771 3.474 1.00 94.62 72 PRO A O 1
ATOM 531 N N . GLY A 1 73 ? 1.632 10.898 3.536 1.00 96.38 73 GLY A N 1
ATOM 532 C CA . GLY A 1 73 ? 1.863 9.866 2.530 1.00 96.38 73 GLY A CA 1
ATOM 533 C C . GLY A 1 73 ? 2.008 8.481 3.160 1.00 96.38 73 GLY A C 1
ATOM 534 O O . GLY A 1 73 ? 2.011 8.327 4.384 1.00 96.38 73 GLY A O 1
ATOM 535 N N . ILE A 1 74 ? 2.211 7.473 2.309 1.00 97.69 74 ILE A N 1
ATOM 536 C CA . ILE A 1 74 ? 2.371 6.060 2.697 1.00 97.69 74 ILE A CA 1
ATOM 537 C C . ILE A 1 74 ? 3.400 5.881 3.827 1.00 97.69 74 ILE A C 1
ATOM 539 O O . ILE A 1 74 ? 3.098 5.251 4.837 1.00 97.69 74 ILE A O 1
ATOM 543 N N . SER A 1 75 ? 4.587 6.480 3.696 1.00 97.25 75 SER A N 1
ATOM 544 C CA . SER A 1 75 ? 5.656 6.388 4.701 1.00 97.25 75 SER A CA 1
ATOM 545 C C . SER A 1 75 ? 5.279 6.999 6.051 1.00 97.25 75 SER A C 1
ATOM 547 O O . SER A 1 75 ? 5.595 6.429 7.094 1.00 97.25 75 SER A O 1
ATOM 549 N N . ASP A 1 76 ? 4.583 8.143 6.052 1.00 97.44 76 ASP A N 1
ATOM 550 C CA . ASP A 1 76 ? 4.141 8.783 7.296 1.00 97.44 76 ASP A CA 1
ATOM 551 C C . ASP A 1 76 ? 3.123 7.891 8.026 1.00 97.44 76 ASP A C 1
ATOM 553 O O . ASP A 1 76 ? 3.176 7.744 9.248 1.00 97.44 76 ASP A O 1
ATOM 557 N N . LEU A 1 77 ? 2.207 7.278 7.266 1.00 98.12 77 LEU A N 1
ATOM 558 C CA . LEU A 1 77 ? 1.179 6.382 7.792 1.00 98.12 77 LEU A CA 1
ATOM 559 C C . LEU A 1 77 ? 1.786 5.079 8.315 1.00 98.12 77 LEU A C 1
ATOM 561 O O . LEU A 1 77 ? 1.493 4.694 9.443 1.00 98.12 77 LEU A O 1
ATOM 565 N N . ALA A 1 78 ? 2.673 4.437 7.553 1.00 98.00 78 ALA A N 1
ATOM 566 C CA . ALA A 1 78 ? 3.351 3.212 7.973 1.00 98.00 78 ALA A CA 1
ATOM 567 C C . ALA A 1 78 ? 4.128 3.420 9.281 1.00 98.00 78 ALA A C 1
ATOM 569 O O . ALA A 1 78 ? 3.997 2.633 10.221 1.00 98.00 78 ALA A O 1
ATOM 570 N N . GLN A 1 79 ? 4.867 4.529 9.382 1.00 97.94 79 GLN A N 1
ATOM 571 C CA . GLN A 1 79 ? 5.607 4.858 10.593 1.00 97.94 79 GLN A CA 1
ATOM 572 C C . GLN A 1 79 ? 4.678 5.107 11.787 1.00 97.94 79 GLN A C 1
ATOM 574 O O . GLN A 1 79 ? 4.981 4.672 12.900 1.00 97.94 79 GLN A O 1
ATOM 579 N N . LEU A 1 80 ? 3.557 5.807 11.581 1.00 97.88 80 LEU A N 1
ATOM 580 C CA . LEU A 1 80 ? 2.562 6.028 12.630 1.00 97.88 80 LEU A CA 1
ATOM 581 C C . LEU A 1 80 ? 2.000 4.697 13.140 1.00 97.88 80 LEU A C 1
ATOM 583 O O . LEU A 1 80 ? 2.040 4.447 14.342 1.00 97.88 80 LEU A O 1
ATOM 587 N N . LEU A 1 81 ? 1.545 3.829 12.234 1.00 98.00 81 LEU A N 1
ATOM 588 C CA . LEU A 1 81 ? 0.993 2.519 12.583 1.00 98.00 81 LEU A CA 1
ATOM 589 C C . LEU A 1 81 ? 2.009 1.667 13.348 1.00 98.00 81 LEU A C 1
ATOM 591 O O . LEU A 1 81 ? 1.667 1.053 14.359 1.00 98.00 81 LEU A O 1
ATOM 595 N N . ARG A 1 82 ? 3.279 1.679 12.930 1.00 98.00 82 ARG A N 1
ATOM 596 C CA . ARG A 1 82 ? 4.343 0.960 13.635 1.00 98.00 82 ARG A CA 1
ATOM 597 C C . ARG A 1 82 ? 4.607 1.540 15.022 1.00 98.00 82 ARG A C 1
ATOM 599 O O . ARG A 1 82 ? 4.738 0.785 15.980 1.00 98.00 82 ARG A O 1
ATOM 606 N N . LYS A 1 83 ? 4.697 2.869 15.158 1.00 97.62 83 LYS A N 1
ATOM 607 C CA . LYS A 1 83 ? 4.917 3.539 16.458 1.00 97.62 83 LYS A CA 1
ATOM 608 C C . LYS A 1 83 ? 3.781 3.269 17.445 1.00 97.62 83 LYS A C 1
ATOM 610 O O . LYS A 1 83 ? 4.019 3.251 18.648 1.00 97.62 83 LYS A O 1
ATOM 615 N N . SER A 1 84 ? 2.577 3.039 16.932 1.00 97.25 84 SER A N 1
ATOM 616 C CA . SER A 1 84 ? 1.392 2.668 17.704 1.00 97.25 84 SER A CA 1
ATOM 617 C C . SER A 1 84 ? 1.231 1.156 17.908 1.00 97.25 84 SER A C 1
ATOM 619 O O . SER A 1 84 ? 0.208 0.738 18.435 1.00 97.25 84 SER A O 1
ATOM 621 N N .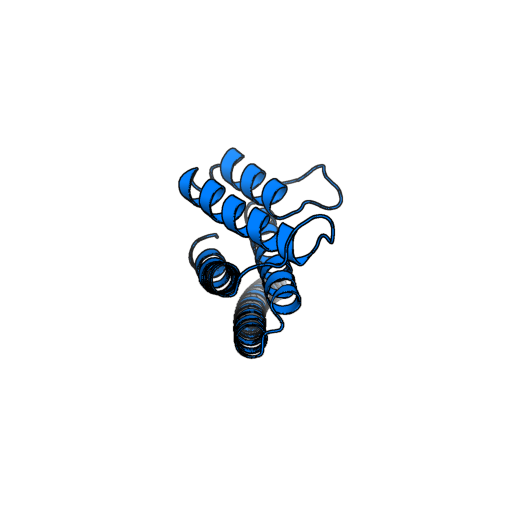 ASN A 1 85 ? 2.222 0.338 17.526 1.00 97.38 85 ASN A N 1
ATOM 622 C CA . ASN A 1 85 ? 2.201 -1.129 17.611 1.00 97.38 85 ASN A CA 1
ATOM 623 C C . ASN A 1 85 ? 1.058 -1.811 16.828 1.00 97.38 85 ASN A C 1
ATOM 625 O O . ASN A 1 85 ? 0.719 -2.953 17.125 1.00 97.38 85 ASN A O 1
ATOM 629 N N . VAL A 1 86 ? 0.487 -1.143 15.819 1.00 97.69 86 VAL A N 1
ATOM 630 C CA . VAL A 1 86 ? -0.531 -1.727 14.923 1.00 97.69 86 VAL A CA 1
ATOM 631 C C . VAL A 1 86 ? 0.116 -2.674 13.911 1.00 97.69 86 VAL A C 1
ATOM 633 O O . VAL A 1 86 ? -0.429 -3.725 13.594 1.00 97.69 86 VAL A O 1
ATOM 636 N N . ILE A 1 87 ? 1.309 -2.320 13.425 1.00 98.31 87 ILE A N 1
ATOM 637 C CA . ILE A 1 87 ? 2.093 -3.154 12.509 1.00 98.31 87 ILE A CA 1
ATOM 638 C C . ILE A 1 87 ? 3.492 -3.422 13.061 1.00 98.31 87 ILE A C 1
ATOM 640 O O . ILE A 1 87 ? 4.057 -2.640 13.829 1.00 98.31 87 ILE A O 1
ATOM 644 N N . THR A 1 88 ? 4.083 -4.525 12.618 1.00 98.12 88 THR A N 1
ATOM 645 C CA . THR A 1 88 ? 5.463 -4.901 12.936 1.00 98.12 88 THR A CA 1
ATOM 646 C C . THR A 1 88 ? 6.482 -4.050 12.172 1.00 98.12 88 THR A C 1
ATOM 648 O O . THR A 1 88 ? 6.191 -3.471 11.124 1.00 98.12 88 THR A O 1
ATOM 651 N N . LEU A 1 89 ? 7.736 -4.050 12.638 1.00 97.88 89 LEU A N 1
ATOM 652 C CA . LEU A 1 89 ? 8.856 -3.442 11.906 1.00 97.88 89 LEU A CA 1
ATOM 653 C C . LEU A 1 89 ? 9.046 -4.059 10.507 1.00 97.88 89 LEU A C 1
ATOM 655 O O . LEU A 1 89 ? 9.446 -3.370 9.572 1.00 97.88 89 LEU A O 1
ATOM 659 N N . ALA A 1 90 ? 8.771 -5.358 10.355 1.00 98.12 90 ALA A N 1
ATOM 660 C CA . ALA A 1 90 ? 8.869 -6.034 9.064 1.00 98.12 90 ALA A CA 1
ATOM 661 C C . ALA A 1 90 ? 7.812 -5.513 8.076 1.00 98.12 90 ALA A C 1
ATOM 663 O O . ALA A 1 90 ? 8.142 -5.219 6.929 1.00 98.12 90 ALA A O 1
ATOM 664 N N . GLN A 1 91 ? 6.568 -5.336 8.533 1.00 98.19 91 GLN A N 1
ATOM 665 C CA . GLN A 1 91 ? 5.497 -4.736 7.731 1.00 98.19 91 GLN A CA 1
ATOM 666 C C . GLN A 1 91 ? 5.799 -3.275 7.380 1.00 98.19 91 GLN A C 1
ATOM 668 O O . GLN A 1 91 ? 5.632 -2.895 6.226 1.00 98.19 91 GLN A O 1
ATOM 673 N N . GLU A 1 92 ? 6.304 -2.473 8.326 1.00 98.44 92 GLU A N 1
ATOM 674 C CA . GLU A 1 92 ? 6.719 -1.086 8.059 1.00 98.44 92 GLU A CA 1
ATOM 675 C C . GLU A 1 92 ? 7.769 -1.024 6.941 1.00 98.44 92 GLU A C 1
ATOM 677 O O . GLU A 1 92 ? 7.604 -0.275 5.982 1.00 98.44 92 GLU A O 1
ATOM 682 N N . ARG A 1 93 ? 8.823 -1.846 7.026 1.00 98.38 93 ARG A N 1
ATOM 683 C CA . ARG A 1 93 ? 9.889 -1.897 6.010 1.00 98.38 93 ARG A CA 1
ATOM 684 C C . ARG A 1 93 ? 9.369 -2.325 4.643 1.00 98.38 93 ARG A C 1
ATOM 686 O O . ARG A 1 93 ? 9.763 -1.745 3.638 1.00 98.38 93 ARG A O 1
ATOM 693 N N . PHE A 1 94 ? 8.478 -3.311 4.614 1.00 98.56 94 PHE A N 1
ATOM 694 C CA . PHE A 1 94 ? 7.846 -3.761 3.381 1.00 98.56 94 PHE A CA 1
ATOM 695 C C . PHE A 1 94 ? 7.005 -2.651 2.735 1.00 98.56 94 PHE A C 1
ATOM 697 O O . PHE A 1 94 ? 7.167 -2.348 1.555 1.00 98.56 94 PHE A O 1
ATOM 704 N N . ILE A 1 95 ? 6.162 -1.974 3.515 1.00 98.62 95 ILE A N 1
ATOM 705 C CA . ILE A 1 95 ? 5.361 -0.846 3.023 1.00 98.62 95 ILE A CA 1
ATOM 706 C C . ILE A 1 95 ? 6.265 0.302 2.558 1.00 98.62 95 ILE A C 1
ATOM 708 O O . ILE A 1 95 ? 5.984 0.926 1.536 1.00 98.62 95 ILE A O 1
ATOM 712 N N . GLN A 1 96 ? 7.371 0.558 3.260 1.00 98.25 96 GLN A N 1
ATOM 713 C CA . GLN A 1 96 ? 8.339 1.575 2.863 1.00 98.25 96 GLN A CA 1
ATOM 714 C C . GLN A 1 96 ? 8.973 1.257 1.505 1.00 98.25 96 GLN A C 1
ATOM 716 O O . GLN A 1 96 ? 9.035 2.149 0.664 1.00 98.25 96 GLN A O 1
ATOM 721 N N . SER A 1 97 ? 9.353 0.000 1.239 1.00 98.06 97 SER A N 1
ATOM 722 C CA . SER A 1 97 ? 9.865 -0.370 -0.089 1.00 98.06 97 SER A CA 1
ATOM 723 C C . SER A 1 97 ? 8.836 -0.139 -1.201 1.00 98.06 97 SER A C 1
ATOM 725 O O . SER A 1 97 ? 9.190 0.356 -2.267 1.00 98.06 97 SER A O 1
ATOM 727 N N . LEU A 1 98 ? 7.547 -0.399 -0.943 1.00 98.38 98 LEU A N 1
ATOM 728 C CA . LEU A 1 98 ? 6.481 -0.105 -1.909 1.00 98.38 98 LEU A CA 1
ATOM 729 C C . LEU A 1 98 ? 6.315 1.406 -2.125 1.00 98.38 98 LEU A C 1
ATOM 731 O O . LEU A 1 98 ? 6.117 1.854 -3.255 1.00 98.38 98 LEU A O 1
ATOM 735 N N . ALA A 1 99 ? 6.422 2.201 -1.056 1.00 97.56 99 ALA A N 1
ATOM 736 C CA . ALA A 1 99 ? 6.380 3.658 -1.135 1.00 97.56 99 ALA A CA 1
ATOM 737 C C . ALA A 1 99 ? 7.535 4.212 -1.982 1.00 97.56 99 ALA A C 1
ATOM 739 O O . ALA A 1 99 ? 7.319 5.106 -2.802 1.00 97.56 99 ALA A O 1
ATOM 740 N N . ASP A 1 100 ? 8.736 3.656 -1.831 1.00 95.81 100 ASP A N 1
ATOM 741 C CA . ASP A 1 100 ? 9.912 4.059 -2.596 1.00 95.81 100 ASP A CA 1
ATOM 742 C C . ASP A 1 100 ? 9.729 3.755 -4.093 1.00 95.81 100 ASP A C 1
ATOM 744 O O . ASP A 1 100 ? 9.92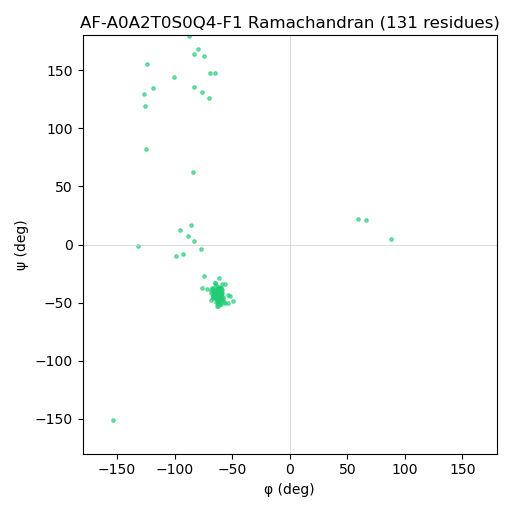0 4.646 -4.926 1.00 95.81 100 ASP A O 1
ATOM 748 N N . THR A 1 101 ? 9.236 2.563 -4.448 1.00 96.31 101 THR A N 1
ATOM 749 C CA . THR A 1 101 ? 8.900 2.214 -5.842 1.00 96.31 101 THR A CA 1
ATOM 750 C C . THR A 1 101 ? 7.801 3.114 -6.415 1.00 96.31 101 THR A C 1
ATOM 752 O O . THR A 1 101 ? 7.911 3.638 -7.528 1.00 96.31 101 THR A O 1
ATOM 755 N N . ARG A 1 102 ? 6.745 3.378 -5.641 1.00 95.56 102 ARG A N 1
ATOM 756 C CA . ARG A 1 102 ? 5.669 4.307 -6.016 1.00 95.56 102 ARG A CA 1
ATOM 757 C C . ARG A 1 102 ? 6.195 5.722 -6.259 1.00 95.56 102 ARG A C 1
ATOM 759 O O . ARG A 1 102 ? 5.739 6.396 -7.182 1.00 95.56 102 ARG A O 1
ATOM 766 N N . ASN A 1 103 ? 7.177 6.183 -5.487 1.00 94.81 103 ASN A N 1
ATOM 767 C CA . ASN A 1 103 ? 7.773 7.507 -5.670 1.00 94.81 103 ASN A CA 1
ATOM 768 C C . ASN A 1 103 ? 8.486 7.650 -7.023 1.00 94.81 103 ASN A C 1
ATOM 770 O O . ASN A 1 103 ? 8.398 8.717 -7.633 1.00 94.81 103 ASN A O 1
ATOM 774 N N . ILE A 1 104 ? 9.114 6.584 -7.532 1.00 95.00 104 ILE A N 1
ATOM 775 C CA . ILE A 1 104 ? 9.701 6.555 -8.887 1.00 95.00 104 ILE A CA 1
ATOM 776 C C . ILE A 1 104 ? 8.613 6.798 -9.945 1.00 95.00 104 ILE A C 1
ATOM 778 O O . ILE A 1 104 ? 8.826 7.524 -10.917 1.00 95.00 104 ILE A O 1
ATOM 782 N N . CYS A 1 105 ? 7.412 6.259 -9.724 1.00 94.81 105 CYS A N 1
ATOM 783 C CA . CYS A 1 105 ? 6.284 6.405 -10.642 1.00 94.81 105 CYS A CA 1
ATOM 784 C C . CYS A 1 105 ? 5.750 7.845 -10.691 1.00 94.81 105 CYS A C 1
ATOM 786 O O . CYS A 1 105 ? 5.410 8.343 -11.767 1.00 94.81 105 CYS A O 1
ATOM 788 N N . SER A 1 106 ? 5.697 8.525 -9.541 1.00 88.12 106 SER A N 1
ATOM 789 C CA . SER A 1 106 ? 5.012 9.818 -9.375 1.00 88.12 106 SER A CA 1
ATOM 790 C C . SER A 1 106 ? 5.922 11.050 -9.436 1.00 88.12 106 SER A C 1
ATOM 792 O O . SER A 1 106 ? 5.423 12.174 -9.497 1.00 88.12 106 SER A O 1
ATOM 794 N N . HIS A 1 107 ? 7.245 10.876 -9.430 1.00 87.38 107 HIS A N 1
ATOM 795 C CA . HIS A 1 107 ? 8.201 11.979 -9.526 1.00 87.38 107 HIS A CA 1
ATOM 796 C C . HIS A 1 107 ? 9.086 11.856 -10.773 1.00 87.38 107 HIS A C 1
ATOM 798 O O . HIS A 1 107 ? 9.629 10.800 -11.080 1.00 87.38 107 HIS A O 1
ATOM 804 N N . ALA A 1 108 ? 9.268 12.968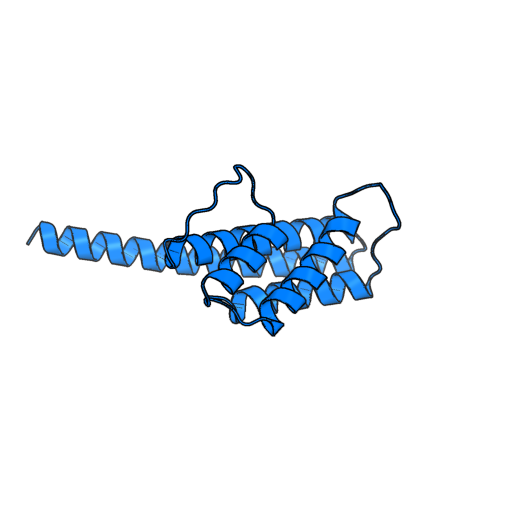 -11.492 1.00 76.81 108 ALA A N 1
ATOM 805 C CA . ALA A 1 108 ? 10.019 13.029 -12.753 1.00 76.81 108 ALA A CA 1
ATOM 806 C C . ALA A 1 108 ? 11.542 13.229 -12.574 1.00 76.81 108 ALA A C 1
ATOM 808 O O . ALA A 1 108 ? 12.227 13.649 -13.499 1.00 76.81 108 ALA A O 1
ATOM 809 N N . LYS A 1 109 ? 12.087 12.991 -11.373 1.00 70.94 109 LYS A N 1
ATOM 810 C CA . LYS A 1 109 ? 13.481 13.334 -11.014 1.00 70.94 109 LYS A CA 1
ATOM 811 C C . LYS A 1 109 ? 14.481 12.183 -11.174 1.00 70.94 109 LYS A C 1
ATOM 813 O O . LYS A 1 109 ? 15.588 12.268 -10.653 1.00 70.94 109 LYS A O 1
ATOM 818 N N . GLY A 1 110 ? 14.100 11.097 -11.834 1.00 79.81 110 GLY A N 1
ATOM 819 C CA . GLY A 1 110 ? 14.921 9.894 -11.889 1.00 79.81 110 GLY A CA 1
ATOM 820 C C . GLY A 1 110 ? 14.666 9.069 -13.135 1.00 79.81 110 GLY A C 1
ATOM 821 O O . GLY A 1 110 ? 14.304 9.591 -14.185 1.00 79.81 110 GLY A O 1
ATOM 822 N N . ARG A 1 111 ? 14.869 7.765 -12.997 1.00 92.06 111 ARG A N 1
ATOM 823 C CA . ARG A 1 111 ? 14.616 6.782 -14.048 1.00 92.06 111 ARG A CA 1
ATOM 824 C C . ARG A 1 111 ? 13.135 6.420 -14.153 1.00 92.06 111 ARG A C 1
ATOM 826 O O . ARG A 1 111 ? 12.346 6.706 -13.254 1.00 92.06 111 ARG A O 1
ATOM 833 N N . GLU A 1 112 ? 12.796 5.720 -15.226 1.00 92.56 112 GLU A N 1
ATOM 834 C CA . GLU A 1 112 ? 11.536 4.987 -15.309 1.00 92.56 112 GLU A CA 1
ATOM 835 C C . GLU A 1 112 ? 11.536 3.780 -14.350 1.00 92.56 112 GLU A C 1
ATOM 837 O O . GLU A 1 112 ? 12.599 3.184 -14.103 1.00 92.56 112 GLU A O 1
ATOM 842 N N . PRO A 1 113 ? 10.368 3.410 -13.793 1.00 95.50 113 PRO A N 1
ATOM 843 C CA . PRO A 1 113 ? 10.222 2.147 -13.079 1.00 95.50 113 PRO A CA 1
ATOM 844 C C . PRO A 1 113 ? 10.402 0.970 -14.046 1.00 95.50 113 PRO A C 1
ATOM 846 O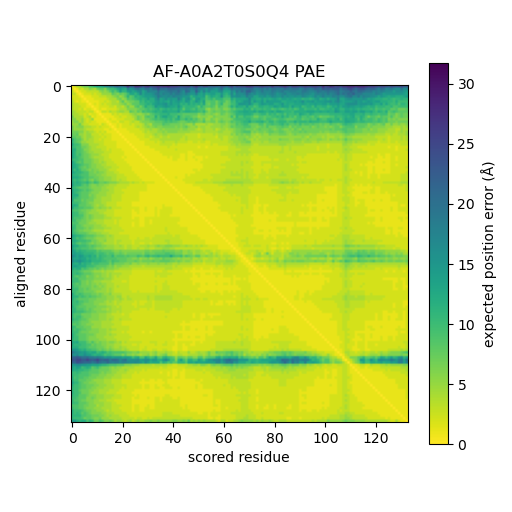 O . PRO A 1 113 ? 10.058 1.064 -15.228 1.00 95.50 113 PRO A O 1
ATOM 849 N N . THR A 1 114 ? 10.939 -0.147 -13.560 1.00 96.81 114 THR A N 1
ATOM 850 C CA . THR A 1 114 ? 11.034 -1.377 -14.357 1.00 96.81 114 THR A CA 1
ATOM 851 C C . THR A 1 114 ? 9.720 -2.159 -14.308 1.00 96.81 114 THR A C 1
ATOM 853 O O . THR A 1 114 ? 8.863 -1.923 -13.456 1.00 96.81 114 THR A O 1
ATOM 856 N N . LYS A 1 115 ? 9.536 -3.109 -15.234 1.00 97.06 115 LYS A N 1
ATOM 857 C CA . LYS A 1 115 ? 8.355 -3.988 -15.220 1.00 97.06 115 LYS A CA 1
ATOM 858 C C . LYS A 1 115 ? 8.283 -4.822 -13.940 1.00 97.06 115 LYS A C 1
ATOM 860 O O . LYS A 1 115 ? 7.201 -4.942 -13.373 1.00 97.06 115 LYS A O 1
ATOM 865 N N . ASP A 1 116 ? 9.422 -5.335 -13.487 1.00 97.62 116 ASP A N 1
ATOM 866 C CA . ASP A 1 116 ? 9.506 -6.181 -12.295 1.00 97.62 116 ASP A CA 1
ATOM 867 C C . ASP A 1 116 ? 9.144 -5.386 -11.039 1.00 97.62 116 ASP A C 1
ATOM 869 O O . ASP A 1 116 ? 8.310 -5.824 -10.257 1.00 97.62 116 ASP A O 1
ATOM 873 N N . GLU A 1 117 ? 9.652 -4.158 -10.912 1.00 97.50 117 GLU A N 1
ATOM 874 C CA . GLU A 1 117 ? 9.310 -3.265 -9.799 1.00 97.50 117 GLU A CA 1
ATOM 875 C C . GLU A 1 117 ? 7.815 -2.953 -9.729 1.00 97.50 117 GLU A C 1
ATOM 877 O O . GLU A 1 117 ? 7.241 -2.891 -8.643 1.00 97.50 117 GLU A O 1
ATOM 882 N N . ILE A 1 118 ? 7.162 -2.756 -10.878 1.00 98.25 118 ILE A N 1
ATOM 883 C CA . ILE A 1 118 ? 5.714 -2.540 -10.906 1.00 98.25 118 ILE A CA 1
ATOM 884 C C . ILE A 1 118 ? 4.953 -3.825 -10.596 1.00 98.25 118 ILE A C 1
ATOM 886 O O . ILE A 1 118 ? 3.946 -3.754 -9.897 1.00 98.25 118 ILE A O 1
ATOM 890 N N . SER A 1 119 ? 5.416 -4.983 -11.071 1.00 97.94 119 SER A N 1
ATOM 891 C CA . SER A 1 119 ? 4.808 -6.268 -10.711 1.00 97.94 119 SER A CA 1
ATOM 892 C C . SER A 1 119 ? 4.865 -6.486 -9.199 1.00 97.94 119 SER A C 1
ATOM 894 O O . SER A 1 119 ? 3.839 -6.748 -8.576 1.00 97.94 119 SER A O 1
ATOM 896 N N . GLU A 1 120 ? 6.034 -6.271 -8.591 1.00 98.06 120 GLU A N 1
ATOM 897 C CA . GLU A 1 120 ? 6.221 -6.341 -7.141 1.00 98.06 120 GLU A CA 1
ATOM 898 C C . GLU A 1 120 ? 5.364 -5.311 -6.398 1.00 98.06 120 GLU A C 1
ATOM 900 O O . GLU A 1 120 ? 4.813 -5.613 -5.338 1.00 98.06 120 GLU A O 1
ATOM 905 N N . LEU A 1 121 ? 5.205 -4.104 -6.950 1.00 98.44 121 LEU A N 1
ATOM 906 C CA . LEU A 1 121 ? 4.346 -3.075 -6.369 1.00 98.44 121 LEU A CA 1
ATOM 907 C C . LEU A 1 121 ? 2.864 -3.474 -6.404 1.00 98.44 121 LEU A C 1
ATOM 909 O O . LEU A 1 121 ? 2.162 -3.254 -5.418 1.00 98.44 121 LEU A O 1
ATOM 913 N N . VAL A 1 122 ? 2.378 -4.053 -7.504 1.00 98.56 122 VAL A N 1
ATOM 914 C CA . VAL A 1 122 ? 0.992 -4.540 -7.639 1.00 98.56 122 VAL A CA 1
ATOM 915 C C . VAL A 1 122 ? 0.735 -5.671 -6.643 1.00 98.56 122 VAL A C 1
ATOM 917 O O . VAL A 1 122 ? -0.170 -5.564 -5.811 1.00 98.56 122 VAL A O 1
ATOM 920 N N . ASP A 1 123 ? 1.581 -6.701 -6.649 1.00 98.44 123 ASP A N 1
ATOM 921 C CA . ASP A 1 123 ? 1.440 -7.857 -5.759 1.00 98.44 123 ASP A CA 1
ATOM 922 C C . ASP A 1 123 ? 1.594 -7.452 -4.288 1.00 98.44 123 ASP A C 1
ATOM 924 O O . ASP A 1 123 ? 0.859 -7.902 -3.401 1.00 98.44 123 ASP A O 1
ATOM 928 N N . GLY A 1 124 ? 2.528 -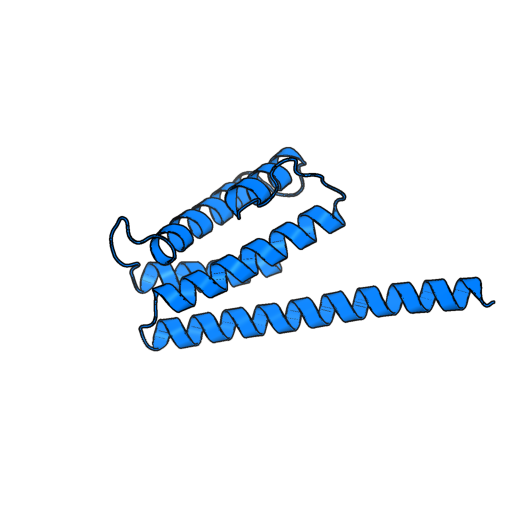6.543 -4.015 1.00 98.31 124 GLY A N 1
ATOM 929 C CA . GLY A 1 124 ? 2.753 -6.005 -2.687 1.00 98.31 124 GLY A CA 1
ATOM 930 C C . GLY A 1 124 ? 1.589 -5.162 -2.183 1.00 98.31 124 GLY A C 1
ATOM 931 O O . GLY A 1 124 ? 1.231 -5.275 -1.011 1.00 98.31 124 GLY A O 1
ATOM 932 N N . SER A 1 125 ? 0.941 -4.387 -3.053 1.00 98.31 125 SER A N 1
ATOM 933 C CA . SER A 1 125 ? -0.270 -3.637 -2.703 1.00 98.31 125 SER A CA 1
ATOM 934 C C . SER A 1 125 ? -1.403 -4.581 -2.302 1.00 98.31 125 SER A C 1
ATOM 936 O O . SER A 1 125 ? -1.981 -4.413 -1.228 1.00 98.31 125 SER A O 1
ATOM 938 N N . ALA A 1 126 ? -1.649 -5.636 -3.089 1.00 97.94 126 ALA A N 1
ATOM 939 C CA . ALA A 1 126 ? -2.633 -6.669 -2.756 1.00 97.94 126 ALA A CA 1
ATOM 940 C C . ALA A 1 126 ? -2.322 -7.350 -1.411 1.00 97.94 126 ALA A C 1
ATOM 942 O O . ALA A 1 126 ? -3.215 -7.630 -0.610 1.00 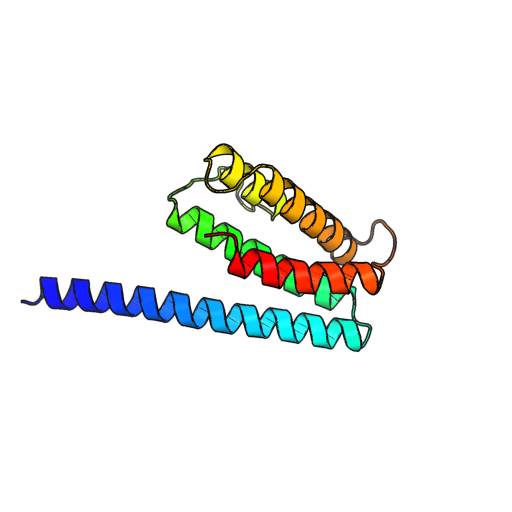97.94 126 ALA A O 1
ATOM 943 N N . LYS A 1 127 ? -1.038 -7.595 -1.129 1.00 98.19 127 LYS A N 1
ATOM 944 C CA . LYS A 1 127 ? -0.594 -8.143 0.156 1.00 98.19 127 LYS A CA 1
ATOM 945 C C . LYS A 1 127 ? -0.864 -7.185 1.317 1.00 98.19 127 LYS A C 1
ATOM 947 O O . LYS A 1 127 ? -1.301 -7.644 2.370 1.00 98.19 127 LYS A O 1
ATOM 952 N N . VAL A 1 128 ? -0.621 -5.882 1.155 1.00 98.12 128 VAL A N 1
ATOM 953 C CA . VAL A 1 128 ? -0.894 -4.877 2.200 1.00 98.12 128 VAL A CA 1
ATOM 954 C C . VAL A 1 128 ? -2.378 -4.868 2.569 1.00 98.12 128 VAL A C 1
ATOM 956 O O . VAL A 1 128 ? -2.687 -4.937 3.758 1.00 98.12 128 VAL A O 1
ATOM 959 N N . LEU A 1 129 ? -3.279 -4.888 1.579 1.00 96.44 129 LEU A N 1
ATOM 960 C CA . LEU A 1 129 ? -4.732 -4.936 1.811 1.00 96.44 129 LEU A CA 1
ATOM 961 C C . LEU A 1 129 ? -5.162 -6.139 2.666 1.00 96.44 129 LEU A C 1
ATOM 963 O O . LEU A 1 129 ? -6.082 -6.037 3.469 1.00 96.44 129 LEU A O 1
ATOM 967 N N . LYS A 1 130 ? -4.467 -7.273 2.523 1.00 95.12 130 LYS A N 1
ATOM 968 C CA . LYS A 1 130 ? -4.805 -8.544 3.184 1.00 95.12 130 LYS A CA 1
ATOM 969 C C . LYS A 1 130 ? -4.100 -8.770 4.521 1.00 95.12 130 LYS A C 1
ATOM 971 O O . LYS A 1 130 ? -4.377 -9.766 5.184 1.00 95.12 130 LYS A O 1
ATOM 976 N N . THR A 1 131 ? -3.140 -7.922 4.894 1.00 95.69 131 THR A N 1
ATOM 977 C CA . THR A 1 131 ? -2.253 -8.187 6.047 1.00 95.69 131 THR A CA 1
ATOM 978 C C . THR A 1 131 ? -2.099 -7.019 7.016 1.00 95.69 131 THR A C 1
ATOM 980 O O . THR A 1 131 ? -1.391 -7.159 8.014 1.00 95.69 131 THR A O 1
ATOM 983 N N . VAL A 1 132 ? -2.732 -5.877 6.749 1.00 95.62 132 VAL A N 1
ATOM 984 C CA . VAL A 1 132 ? -2.678 -4.679 7.596 1.00 95.62 132 VAL A CA 1
ATOM 985 C C . VAL A 1 132 ? -4.106 -4.261 7.929 1.00 95.62 132 VAL A C 1
ATOM 987 O O . VAL A 1 132 ? -4.859 -3.959 7.009 1.00 95.62 132 VAL A O 1
ATOM 990 N N . PHE A 1 133 ? -4.462 -4.242 9.215 1.00 92.38 133 PHE A N 1
ATOM 991 C CA . PHE A 1 133 ? -5.823 -3.992 9.705 1.00 92.38 133 PHE A CA 1
ATOM 992 C C . PHE A 1 133 ? -5.823 -3.079 10.927 1.00 92.38 133 PHE A C 1
ATOM 994 O O . PHE A 1 133 ? -4.863 -3.149 11.728 1.00 92.38 133 PHE A O 1
#

Secondary structure (DSSP, 8-state):
-HHHHHHHHHHHHHHHHHHHHHHHHHHHHHHHHHHHHTT-HHHHHHHHHHHHHHHHHHHHHHTT---SSSS--HHHHHHHHHHTTSS-HHHHHHHHHHHHHHHHHH-SSSPPPPHHHHHHHHHHHHHHHHH--

Foldseek 3Di:
DVVVVVVVVVVVVVVVVVVVLLVVLVVLLVVLVVCLVVVVLLVSLLSLQVSLQVLLVVLCVVVVHDDPDPDDGQLNSLVSCVVVVQDDPVLSVLSVLLVVLSCLSVDPPDDHRDSVSSVSNSVSSVVCNVPGD

InterPro domains:
  IPR025285 Domain of unknown function DUF4145 [PF13643] (32-123)

Sequence (133 aa):
MVKAAKDTLESTLLDLSAVLQADLFDTEIETAGALAKAGYLRAAGAICGVVIEKHLNHVRGTHGLKIAKKNPGISDLAQLLRKSNVITLAQERFIQSLADTRNICSHAKGREPTKDEISELVDGSAKVLKTVF

Nearest PDB structures (foldseek):
  2hsb-assembly1_A  TM=8.119E-01  e=9.439E-03  Archaeoglobus fulgidus
  1wwp-assembly1_B  TM=6.655E-01  e=4.951E-02  Thermus thermophilus HB8
  6m6w-assembly1_H  TM=7.081E-01  e=8.011E-02  Shewanella oneidensis MR-1
  7aer-assembly1_B  TM=6.438E-01  e=4.693E-02  Shewanella oneidensis MR-1
  5bwe-assembly1_A  TM=2.416E-01  e=4.659E+00  Thauera aromatica

pLDDT: mean 93.75, std 6.43, range [63.5, 98.62]